Protein 8RKP (pdb70)

InterPro domains:
  IPR002321 Cytochrome c, class II [PF01322] (26-151)
  IPR002321 Cytochrome c, class II [PS51009] (26-152)
  IPR010980 Cytochrome c/b562 [SSF47175] (22-152)
  IPR012127 Cytochrome c prime [PIRSF000027] (9-153)
  IPR015984 Cytochrome c prime, subgroup [PR00608] (117-140)
  IPR015984 Cytochrome c prime, subgroup [PR00608] (140-151)

Radius of gyration: 15.53 Å; Cα contacts (8 Å, |Δi|>4): 149; chains: 1; bounding box: 31×42×36 Å

Solvent-accessible surface area: 7704 Å² total; per-residue (Å²): 158,82,116,47,66,36,36,0,67,101,8,31,36,24,98,94,56,14,62,163,2,25,39,45,0,100,15,2,4,66,77,61,106,63,118,79,28,64,110,92,0,19,53,0,0,76,48,1,11,63,27,12,88,73,51,24,58,80,20,42,23,87,83,0,57,42,38,83,5,137,103,134,5,47,18,60,82,37,26,46,125,55,66,107,40,21,144,124,8,47,90,55,30,45,79,21,0,53,70,0,16,128,42,0,54,174,11,82,96,96,94,0,102,66,17,21,34,64,0,23,130,4,51,134,39,48,57,109,92,6,100,82,137,161

Foldseek 3Di:
DDDLLQLQQVVVVLVVLLVVLLVVLCCDQPVVVDPHDLVSNLVSLVSQLCSLVVPSVVSDDPVNQQHHHVHGFQFDPCCVVCVVLVVVLSVQLNVLSVVLSVCSNPHDSVSNVVSSVSNVVSVCSCPPVTGHDD

Structure (mmCIF, N/CA/C/O backbone):
data_8RKP
#
_entry.id   8RKP
#
_cell.length_a   83.671
_cell.length_b   83.671
_cell.length_c   88.247
_cell.angle_alpha   90.00
_cell.angle_beta   90.00
_cell.angle_gamma   120.00
#
_symmetry.space_group_name_H-M   'P 62 2 2'
#
loop_
_entity.id
_entity.type
_entity.pdbx_description
1 polymer 'Cytochrome c prime'
2 non-polymer 'NITRIC OXIDE'
3 non-polymer 'ASCORBIC ACID'
4 non-polymer 'HEME C'
5 water water
#
loop_
_atom_site.group_PDB
_atom_site.id
_atom_site.type_symbol
_atom_site.label_atom_id
_atom_site.label_alt_id
_atom_site.label_comp_id
_atom_site.label_asym_id
_atom_site.label_entity_id
_atom_site.label_seq_id
_atom_site.pdbx_PDB_ins_code
_atom_site.Cartn_x
_atom_site.Cartn_y
_atom_site.Cartn_z
_atom_site.occupancy
_atom_site.B_iso_or_equiv
_atom_site.auth_seq_id
_atom_site.auth_comp_id
_atom_site.auth_asym_id
_atom_site.auth_atom_id
_atom_site.pdbx_PDB_model_num
ATOM 1 N N . ALA A 1 1 ? -9.020 19.466 -0.697 1.00 93.00 2 ALA A N 1
ATOM 2 C CA . ALA A 1 1 ? -10.346 19.904 -1.173 1.00 77.72 2 ALA A CA 1
ATOM 3 C C . ALA A 1 1 ? -10.865 21.011 -0.258 1.00 70.78 2 ALA A C 1
ATOM 4 O O . ALA A 1 1 ? -10.052 21.618 0.455 1.00 75.02 2 ALA A O 1
ATOM 6 N N . LEU A 1 2 ? -12.171 21.258 -0.284 1.00 58.03 3 LEU A N 1
ATOM 7 C CA . LEU A 1 2 ? -12.733 22.371 0.513 1.00 48.03 3 LEU A CA 1
ATOM 8 C C . LEU A 1 2 ? -13.319 21.865 1.829 1.00 40.82 3 LEU A C 1
ATOM 9 O O . LEU A 1 2 ? -14.090 20.910 1.788 1.00 42.71 3 LEU A O 1
ATOM 14 N N . LYS A 1 3 ? -12.942 22.484 2.942 1.00 42.26 4 LYS A N 1
ATOM 15 C CA . LYS A 1 3 ? -13.584 22.189 4.249 1.00 42.14 4 LYS A CA 1
ATOM 16 C C . LYS A 1 3 ? -15.092 22.462 4.178 1.00 42.40 4 LYS A C 1
ATOM 17 O O . LYS A 1 3 ? -15.554 23.349 3.440 1.00 36.25 4 LYS A O 1
ATOM 23 N N . PRO A 1 4 ? -15.912 21.807 5.030 1.00 37.90 5 PRO A N 1
ATOM 24 C CA . PRO A 1 4 ? -17.334 22.131 5.104 1.00 36.16 5 PRO A CA 1
ATOM 25 C C . PRO A 1 4 ? -17.610 23.633 5.295 1.00 33.13 5 PRO A C 1
ATOM 26 O O . PRO A 1 4 ? -18.494 24.151 4.657 1.00 29.03 5 PRO A O 1
ATOM 30 N N . GLU A 1 5 ? -16.867 24.301 6.175 1.00 31.75 6 GLU A N 1
ATOM 31 C CA . GLU A 1 5 ? -17.082 25.726 6.494 1.00 31.38 6 GLU A CA 1
ATOM 32 C C . GLU A 1 5 ? -16.961 26.556 5.201 1.00 28.99 6 GLU A C 1
ATOM 33 O O . GLU A 1 5 ? -17.744 27.503 5.049 1.00 28.96 6 GLU A O 1
ATOM 39 N N . ASP A 1 6 ? -16.007 26.227 4.337 1.00 32.70 7 ASP A N 1
ATOM 40 C CA . ASP A 1 6 ? -15.742 26.939 3.057 1.00 33.30 7 ASP A CA 1
ATOM 41 C C . ASP A 1 6 ? -16.875 26.666 2.063 1.00 33.82 7 ASP A C 1
ATOM 42 O O . ASP A 1 6 ? -17.336 27.630 1.417 1.00 27.61 7 ASP A O 1
ATOM 47 N N . LYS A 1 7 ? -17.340 25.423 1.959 1.00 28.18 8 LYS A N 1
ATOM 48 C CA . LYS A 1 7 ? -18.512 25.089 1.106 1.00 30.85 8 LYS A CA 1
ATOM 49 C C . LYS A 1 7 ? -19.697 25.957 1.512 1.00 26.91 8 LYS A C 1
ATOM 50 O O . LYS A 1 7 ? -20.374 26.516 0.632 1.00 23.97 8 LYS A O 1
ATOM 56 N N . VAL A 1 8 ? -19.953 26.125 2.814 1.00 25.22 9 VAL A N 1
ATOM 57 C CA . VAL A 1 8 ? -21.145 26.900 3.233 1.00 26.50 9 VAL A CA 1
ATOM 58 C C . VAL A 1 8 ? -20.897 28.384 2.905 1.00 26.66 9 VAL A C 1
ATOM 59 O O . VAL A 1 8 ? -21.813 29.062 2.420 1.00 22.69 9 VAL A O 1
ATOM 63 N N . LYS A 1 9 ? -19.708 28.908 3.209 1.00 27.21 10 LYS A N 1
ATOM 64 C CA . LYS A 1 9 ? -19.391 30.342 2.960 1.00 28.30 10 LYS A CA 1
ATOM 65 C C . LYS A 1 9 ? -19.570 30.652 1.469 1.00 23.24 10 LYS A C 1
ATOM 66 O O . LYS A 1 9 ? -20.221 31.665 1.154 1.00 24.38 10 LYS A O 1
ATOM 72 N N . PHE A 1 10 ? -18.966 29.839 0.616 1.00 25.04 11 PHE A N 1
ATOM 73 C CA . PHE A 1 10 ? -18.964 30.022 -0.859 1.00 26.80 11 PHE A CA 1
ATOM 74 C C . PHE A 1 10 ? -20.388 29.905 -1.384 1.00 27.53 11 PHE A C 1
ATOM 75 O O . PHE A 1 10 ? -20.736 30.693 -2.249 1.00 23.46 11 PHE A O 1
ATOM 83 N N . ARG A 1 11 ? -21.233 29.017 -0.857 1.00 25.43 12 ARG A N 1
ATOM 84 C CA . ARG A 1 11 ? -22.622 28.995 -1.407 1.00 25.08 12 ARG A CA 1
ATOM 85 C C . ARG A 1 11 ? -23.412 30.174 -0.869 1.00 22.61 12 ARG A C 1
ATOM 86 O O . ARG A 1 11 ? -24.138 30.777 -1.644 1.00 25.74 12 ARG A O 1
ATOM 94 N N . GLN A 1 12 ? -23.285 30.539 0.399 1.00 22.07 13 GLN A N 1
ATOM 95 C CA . GLN A 1 12 ? -23.969 31.742 0.949 1.00 21.88 13 GLN A CA 1
ATOM 96 C C . GLN A 1 12 ? -23.533 33.006 0.206 1.00 21.06 13 GLN A C 1
ATOM 97 O O . GLN A 1 12 ? -24.398 33.841 -0.123 1.00 21.40 13 GLN A O 1
ATOM 103 N N . ALA A 1 13 ? -22.236 33.115 -0.085 1.00 21.87 14 ALA A N 1
ATOM 104 C CA . ALA A 1 13 ? -21.685 34.282 -0.805 1.00 22.86 14 ALA A CA 1
ATOM 105 C C . ALA A 1 13 ? -22.269 34.318 -2.226 1.00 22.32 14 ALA A C 1
ATOM 106 O O . ALA A 1 13 ? -22.686 35.446 -2.680 1.00 22.19 14 ALA A O 1
ATOM 108 N N . SER A 1 14 ? -22.319 33.154 -2.902 1.00 22.38 15 SER A N 1
ATOM 109 C CA . SER A 1 14 ? -22.846 33.069 -4.289 1.00 23.84 15 SER A CA 1
ATOM 110 C C . SER A 1 14 ? -24.296 33.537 -4.298 1.00 22.53 15 SER A C 1
ATOM 111 O O . SER A 1 14 ? -24.667 34.302 -5.214 1.00 20.84 15 SER A O 1
ATOM 114 N N . TYR A 1 15 ? -25.138 33.027 -3.381 1.00 20.94 16 TYR A N 1
ATOM 115 C CA . TYR A 1 15 ? -26.570 33.391 -3.359 1.00 21.44 16 TYR A CA 1
ATOM 116 C C . TYR A 1 15 ? -26.721 34.875 -3.023 1.00 23.80 16 TYR A C 1
ATOM 117 O O . TYR A 1 15 ? -27.566 35.539 -3.631 1.00 21.83 16 TYR A O 1
ATOM 126 N N . THR A 1 16 ? -25.989 35.384 -2.028 1.00 20.33 17 THR A N 1
ATOM 127 C CA . THR A 1 16 ? -26.057 36.827 -1.670 1.00 20.23 17 THR A CA 1
ATOM 128 C C . THR A 1 16 ? -25.641 37.708 -2.843 1.00 18.51 17 THR A C 1
ATOM 129 O O . THR A 1 16 ? -26.263 38.753 -3.050 1.00 21.71 17 THR A O 1
ATOM 133 N N . THR A 1 17 ? -24.625 37.310 -3.587 1.00 19.81 18 THR A N 1
ATOM 134 C CA . THR A 1 17 ? -24.189 38.077 -4.793 1.00 20.93 18 THR A CA 1
ATOM 135 C C . THR A 1 17 ? -25.329 38.098 -5.825 1.00 21.37 18 THR A C 1
ATOM 136 O O . THR A 1 17 ? -25.605 39.163 -6.383 1.00 21.02 18 THR A O 1
ATOM 140 N N . MET A 1 18 ? -25.978 36.952 -6.087 1.00 21.88 19 MET A N 1
ATOM 141 C CA . MET A 1 18 ? -27.132 36.925 -7.020 1.00 21.90 19 MET A CA 1
ATOM 142 C C . MET A 1 18 ? -28.245 37.830 -6.508 1.00 24.12 19 MET A C 1
ATOM 143 O O . MET A 1 18 ? -28.832 38.496 -7.328 1.00 24.46 19 MET A O 1
ATOM 148 N N . ALA A 1 19 ? -28.503 37.859 -5.206 1.00 22.50 20 ALA A N 1
ATOM 149 C CA . ALA A 1 19 ? -29.582 38.676 -4.619 1.00 25.14 20 ALA A CA 1
ATOM 150 C C . ALA A 1 19 ? -29.304 40.164 -4.830 1.00 22.57 20 ALA A C 1
ATOM 151 O O . ALA A 1 19 ? -30.223 40.897 -5.228 1.00 23.53 20 ALA A O 1
ATOM 153 N N . TRP A 1 20 ? -28.070 40.610 -4.654 1.00 23.85 21 TRP A N 1
ATOM 154 C CA . TRP A 1 20 ? -27.736 42.031 -4.949 1.00 25.06 21 TRP A CA 1
ATOM 155 C C . TRP A 1 20 ? -28.110 42.361 -6.406 1.00 23.07 21 TRP A C 1
ATOM 156 O O . TRP A 1 20 ? -28.807 43.356 -6.655 1.00 23.85 21 TRP A O 1
ATOM 167 N N . ASN A 1 21 ? -27.724 41.510 -7.345 1.00 22.10 22 ASN A N 1
ATOM 168 C CA . ASN A 1 21 ? -27.883 41.725 -8.812 1.00 22.99 22 ASN A CA 1
ATOM 169 C C . ASN A 1 21 ? -29.356 41.582 -9.209 1.00 24.49 22 ASN A C 1
ATOM 170 O O . ASN A 1 21 ? -29.796 42.390 -9.985 1.00 23.63 22 ASN A O 1
ATOM 175 N N . MET A 1 22 ? -30.110 40.701 -8.549 1.00 22.92 23 MET A N 1
ATOM 176 C CA . MET A 1 22 ? -31.570 40.545 -8.736 1.00 24.40 23 MET A CA 1
ATOM 177 C C . MET A 1 22 ? -32.282 41.824 -8.281 1.00 25.25 23 MET A C 1
ATOM 178 O O . MET A 1 22 ? -33.163 42.289 -9.006 1.00 25.69 23 MET A O 1
ATOM 183 N N . GLY A 1 23 ? -31.865 42.409 -7.161 1.00 29.36 24 GLY A N 1
ATOM 184 C CA . GLY A 1 23 ? -32.461 43.643 -6.634 1.00 26.11 24 GLY A CA 1
ATOM 185 C C . GLY A 1 23 ? -32.252 44.778 -7.600 1.00 25.70 24 GLY A C 1
ATOM 186 O O . GLY A 1 23 ? -33.156 45.630 -7.736 1.00 27.77 24 GLY A O 1
ATOM 187 N N . LYS A 1 24 ? -31.091 44.841 -8.238 1.00 27.03 25 LYS A N 1
ATOM 188 C CA . LYS A 1 24 ? -30.820 45.925 -9.207 1.00 28.74 25 LYS A CA 1
ATOM 189 C C . LYS A 1 24 ? -31.759 45.771 -10.407 1.00 29.56 25 LYS A C 1
ATOM 190 O O . LYS A 1 24 ? -32.260 46.787 -10.909 1.00 29.45 25 LYS A O 1
ATOM 196 N N . ILE A 1 25 ? -31.954 44.551 -10.893 1.00 26.22 26 ILE A N 1
ATOM 197 C CA . ILE A 1 25 ? -32.883 44.355 -12.034 1.00 26.30 26 ILE A CA 1
ATOM 198 C C . ILE A 1 25 ? -34.294 44.730 -11.573 1.00 27.02 26 ILE A C 1
ATOM 199 O O . ILE A 1 25 ? -34.954 45.446 -12.293 1.00 29.26 26 ILE A O 1
ATOM 204 N N . LYS A 1 26 ? -34.729 44.281 -10.395 1.00 30.05 27 LYS A N 1
ATOM 205 C CA . LYS A 1 26 ? -36.086 44.574 -9.877 1.00 31.42 27 LYS A CA 1
ATOM 206 C C . LYS A 1 26 ? -36.280 46.087 -9.819 1.00 33.99 27 LYS A C 1
ATOM 207 O O . LYS A 1 26 ? -37.312 46.580 -10.336 1.00 35.66 27 LYS A O 1
ATOM 213 N N . ALA A 1 27 ? -35.294 46.820 -9.310 1.00 32.03 28 ALA A N 1
ATOM 214 C CA . ALA A 1 27 ? -35.390 48.297 -9.184 1.00 34.07 28 ALA A CA 1
ATOM 215 C C . ALA A 1 27 ? -35.611 48.931 -10.564 1.00 37.96 28 ALA A C 1
ATOM 216 O O . ALA A 1 27 ? -36.372 49.910 -10.652 1.00 40.59 28 ALA A O 1
ATOM 218 N N . MET A 1 28 ? -34.953 48.425 -11.615 1.00 38.74 29 MET A N 1
ATOM 219 C CA . MET A 1 28 ? -34.952 49.080 -12.949 1.00 37.63 29 MET A CA 1
ATOM 220 C C . MET A 1 28 ? -36.139 48.639 -13.825 1.00 38.94 29 MET A C 1
ATOM 221 O O . MET A 1 28 ? -36.456 49.382 -14.771 1.00 41.09 29 MET A O 1
ATOM 226 N N . VAL A 1 29 ? -36.720 47.447 -13.643 1.00 35.70 30 VAL A N 1
ATOM 227 C CA . VAL A 1 29 ? -37.722 46.932 -14.631 1.00 37.16 30 VAL A CA 1
ATOM 228 C C . VAL A 1 29 ? -39.051 46.617 -13.956 1.00 36.00 30 VAL A C 1
ATOM 229 O O . VAL A 1 29 ? -40.003 46.350 -14.699 1.00 36.76 30 VAL A O 1
ATOM 233 N N . VAL A 1 30 ? -39.104 46.532 -12.633 1.00 38.95 31 VAL A N 1
ATOM 234 C CA . VAL A 1 30 ? -40.374 46.218 -11.916 1.00 41.19 31 VAL A CA 1
ATOM 235 C C . VAL A 1 30 ? -40.838 47.455 -11.134 1.00 43.88 31 VAL A C 1
ATOM 236 O O . VAL A 1 30 ? -41.963 47.844 -11.324 1.00 50.80 31 VAL A O 1
ATOM 240 N N . ASP A 1 31 ? -39.989 48.075 -10.325 1.00 42.10 32 ASP A N 1
ATOM 241 C CA . ASP A 1 31 ? -40.416 49.084 -9.315 1.00 46.02 32 ASP A CA 1
ATOM 242 C C . ASP A 1 31 ? -40.135 50.506 -9.804 1.00 47.78 32 ASP A C 1
ATOM 243 O O . ASP A 1 31 ? -40.594 51.464 -9.135 1.00 54.63 32 ASP A O 1
ATOM 248 N N . GLY A 1 32 ? -39.288 50.643 -10.822 1.00 44.31 33 GLY A N 1
ATOM 249 C CA . GLY A 1 32 ? -38.867 51.936 -11.387 1.00 47.77 33 GLY A CA 1
ATOM 250 C C . GLY A 1 32 ? -38.197 52.831 -10.361 1.00 52.47 33 GLY A C 1
ATOM 251 O O . GLY A 1 32 ? -38.181 54.032 -10.607 1.00 57.25 33 GLY A O 1
ATOM 252 N N . THR A 1 33 ? -37.606 52.273 -9.292 1.00 52.82 34 THR A N 1
ATOM 253 C CA . THR A 1 33 ? -36.874 53.008 -8.215 1.00 56.03 34 THR A CA 1
ATOM 254 C C . THR A 1 33 ? -35.405 53.253 -8.588 1.00 57.87 34 THR A C 1
ATOM 255 O O . THR A 1 33 ? -34.671 53.795 -7.729 1.00 57.23 34 THR A O 1
ATOM 259 N N . MET A 1 34 ? -34.978 52.828 -9.785 1.00 56.12 35 MET A N 1
ATOM 260 C CA . MET A 1 34 ? -33.649 53.152 -10.380 1.00 58.02 35 MET A CA 1
ATOM 261 C C . MET A 1 34 ? -33.864 53.438 -11.860 1.00 53.30 35 MET A C 1
ATOM 262 O O . MET A 1 34 ? -34.688 52.794 -12.509 1.00 51.37 35 MET A O 1
ATOM 267 N N . PRO A 1 35 ? -33.151 54.422 -12.443 1.00 54.65 36 PRO A N 1
ATOM 268 C CA . PRO A 1 35 ? -33.257 54.668 -13.880 1.00 52.18 36 PRO A CA 1
ATOM 269 C C . PRO A 1 35 ? -32.887 53.412 -14.684 1.00 48.50 36 PRO A C 1
ATOM 270 O O . PRO A 1 35 ? -31.873 52.804 -14.403 1.00 47.06 36 PRO A O 1
ATOM 274 N N . PHE A 1 36 ? -33.687 53.061 -15.687 1.00 44.43 37 PHE A N 1
ATOM 275 C CA . PHE A 1 36 ? -33.360 51.939 -16.589 1.00 43.95 37 PHE A CA 1
ATOM 276 C C . PHE A 1 36 ? -32.036 52.217 -17.294 1.00 46.19 37 PHE A C 1
ATOM 277 O O . PHE A 1 36 ? -31.907 53.248 -17.950 1.00 46.90 37 PHE A O 1
ATOM 285 N N . SER A 1 37 ? -31.080 51.300 -17.170 1.00 42.84 38 SER A N 1
ATOM 286 C CA . SER A 1 37 ? -29.802 51.311 -17.916 1.00 40.78 38 SER A CA 1
ATOM 287 C C . SER A 1 37 ? -29.573 49.948 -18.566 1.00 38.77 38 SER A C 1
ATOM 288 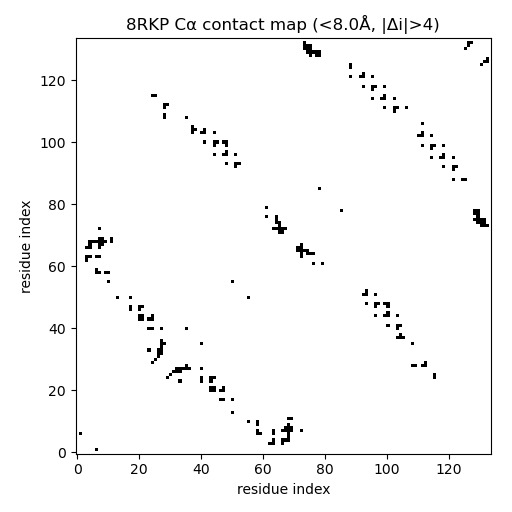O O . SER A 1 37 ? -29.450 48.969 -17.796 1.00 37.06 38 SER A O 1
ATOM 291 N N . GLN A 1 38 ? -29.446 49.898 -19.898 1.00 34.79 39 GLN A N 1
ATOM 292 C CA . GLN A 1 38 ? -29.254 48.636 -20.655 1.00 34.99 39 GLN A CA 1
ATOM 293 C C . GLN A 1 38 ? -27.961 47.944 -20.206 1.00 38.61 39 GLN A C 1
ATOM 294 O O . GLN A 1 38 ? -27.933 46.711 -20.060 1.00 34.87 39 GLN A O 1
ATOM 300 N N . THR A 1 39 ? -26.890 48.718 -20.088 1.00 34.42 40 THR A N 1
ATOM 301 C CA . THR A 1 39 ? -25.559 48.294 -19.601 1.00 33.97 40 THR A CA 1
ATOM 302 C C . THR A 1 39 ? -25.684 47.665 -18.202 1.00 28.66 40 THR A C 1
ATOM 303 O O . THR A 1 39 ? -25.118 46.602 -17.990 1.00 31.62 40 THR A O 1
ATOM 307 N N . GLN A 1 40 ? -26.273 48.369 -17.249 1.00 31.77 41 GLN A N 1
ATOM 308 C CA . GLN A 1 40 ? -26.339 47.933 -15.834 1.00 33.26 41 GLN A CA 1
ATOM 309 C C . GLN A 1 40 ? -27.265 46.726 -15.720 1.00 32.64 41 GLN A C 1
ATOM 310 O O . GLN A 1 40 ? -26.969 45.853 -14.891 1.00 27.60 41 GLN A O 1
ATOM 316 N N . VAL A 1 41 ? -28.371 46.678 -16.471 1.00 29.13 42 VAL A N 1
ATOM 317 C CA . VAL A 1 41 ? -29.329 45.540 -16.298 1.00 28.64 42 VAL A CA 1
ATOM 318 C C . VAL A 1 41 ? -28.670 44.298 -16.892 1.00 26.82 42 VAL A C 1
ATOM 319 O O . VAL A 1 41 ? -28.777 43.232 -16.320 1.00 24.66 42 VAL A O 1
ATOM 323 N N . SER A 1 42 ? -27.990 44.438 -18.031 1.00 25.62 43 SER A N 1
ATOM 324 C CA . SER A 1 42 ? -27.252 43.336 -18.679 1.00 25.51 43 SER A CA 1
ATOM 325 C C . SER A 1 42 ? -26.135 42.838 -17.746 1.00 25.74 43 SER A C 1
ATOM 326 O O . SER A 1 42 ? -25.956 41.614 -17.605 1.00 23.07 43 SER A O 1
ATOM 329 N N . ALA A 1 43 ? -25.328 43.754 -17.213 1.00 24.53 44 ALA A N 1
ATOM 330 C CA . ALA A 1 43 ? -24.252 43.382 -16.260 1.00 25.71 44 ALA A CA 1
ATOM 331 C C . ALA A 1 43 ? -24.838 42.576 -15.087 1.00 21.99 44 ALA A C 1
ATOM 332 O O . ALA A 1 43 ? -24.227 41.559 -14.712 1.00 23.80 44 ALA A O 1
ATOM 334 N N . ALA A 1 44 ? -25.942 43.018 -14.483 1.00 23.08 45 ALA A N 1
ATOM 335 C CA . ALA A 1 44 ? -26.583 42.310 -13.348 1.00 23.46 45 ALA A CA 1
ATOM 336 C C . ALA A 1 44 ? -27.073 40.917 -13.779 1.00 23.02 45 ALA A C 1
ATOM 337 O O . ALA A 1 44 ? -26.821 39.956 -13.068 1.00 20.82 45 ALA A O 1
ATOM 339 N N . ALA A 1 45 ? -27.741 40.800 -14.941 1.00 22.95 46 ALA A N 1
ATOM 340 C CA . ALA A 1 45 ? -28.207 39.515 -15.504 1.00 22.88 46 ALA A CA 1
ATOM 341 C C . ALA A 1 45 ? -27.035 38.572 -15.725 1.00 20.52 46 ALA A C 1
ATOM 342 O O . ALA A 1 45 ? -27.124 37.359 -15.475 1.00 21.53 46 ALA A O 1
ATOM 344 N N . ASN A 1 46 ? -25.929 39.101 -16.225 1.00 22.52 47 ASN A N 1
ATOM 345 C CA . ASN A 1 46 ? -24.731 38.287 -16.526 1.00 22.81 47 ASN A CA 1
ATOM 346 C C . ASN A 1 46 ? -24.144 37.712 -15.236 1.00 21.58 47 ASN A C 1
ATOM 347 O O . ASN A 1 46 ? -23.632 36.597 -15.310 1.00 21.44 47 ASN A O 1
ATOM 352 N N . VAL A 1 47 ? -24.224 38.428 -14.108 1.00 22.44 48 VAL A N 1
ATOM 353 C CA . VAL A 1 47 ? -23.728 37.846 -12.816 1.00 20.96 48 VAL A CA 1
ATOM 354 C C . VAL A 1 47 ? -24.596 36.618 -12.462 1.00 20.22 48 VAL A C 1
ATOM 355 O O . VAL A 1 47 ? -24.059 35.545 -12.082 1.00 22.17 48 VAL A O 1
ATOM 359 N N . ILE A 1 48 ? -25.903 36.766 -12.587 1.00 20.93 49 ILE A N 1
ATOM 360 C CA . ILE A 1 48 ? -26.870 35.700 -12.193 1.00 20.88 49 ILE A CA 1
ATOM 361 C C . ILE A 1 48 ? -26.623 34.473 -13.074 1.00 21.53 49 ILE A C 1
ATOM 362 O O . ILE A 1 48 ? -26.476 33.390 -12.540 1.00 22.36 49 ILE A O 1
ATOM 367 N N . ALA A 1 49 ? -26.503 34.644 -14.391 1.00 21.86 50 ALA A N 1
ATOM 368 C CA . ALA A 1 49 ? -26.245 33.526 -15.318 1.00 22.22 50 ALA A CA 1
ATOM 369 C C . ALA A 1 49 ? -24.900 32.902 -14.991 1.00 21.54 50 ALA A C 1
ATOM 370 O O . ALA A 1 49 ? -24.778 31.647 -15.011 1.00 21.49 50 ALA A O 1
ATOM 372 N N . ALA A 1 50 ? -23.879 33.717 -14.752 1.00 20.90 51 ALA A N 1
ATOM 373 C CA . ALA A 1 50 ? -22.535 33.156 -14.542 1.00 21.24 51 ALA A CA 1
ATOM 374 C C . ALA A 1 50 ? -22.570 32.316 -13.275 1.00 19.53 51 ALA A C 1
ATOM 375 O O . ALA A 1 50 ? -22.026 31.207 -13.275 1.00 20.62 51 ALA A O 1
ATOM 377 N N . ILE A 1 51 ? -23.120 32.848 -12.193 1.00 19.76 52 ILE A N 1
ATOM 378 C CA . ILE A 1 51 ? -23.194 32.058 -10.932 1.00 19.98 52 ILE A CA 1
ATOM 379 C C . ILE A 1 51 ? -24.059 30.791 -11.123 1.00 20.99 52 ILE A C 1
ATOM 380 O O . ILE A 1 51 ? -23.662 29.737 -10.622 1.00 21.16 52 ILE A O 1
ATOM 385 N N . ALA A 1 52 ? -25.179 30.897 -11.833 1.00 23.46 53 ALA A N 1
ATOM 386 C CA . ALA A 1 52 ? -26.068 29.761 -12.128 1.00 23.87 53 ALA A CA 1
ATOM 387 C C . ALA A 1 52 ? -25.284 28.656 -12.853 1.00 25.42 53 ALA A C 1
ATOM 388 O O . ALA A 1 52 ? -25.492 27.499 -12.548 1.00 24.08 53 ALA A O 1
ATOM 390 N N . ASN A 1 53 ? -24.315 29.009 -13.696 1.00 25.20 54 ASN A N 1
ATOM 391 C CA . ASN A 1 53 ? -23.467 28.070 -14.469 1.00 24.74 54 ASN A CA 1
ATOM 392 C C . ASN A 1 53 ? -22.181 27.684 -13.736 1.00 26.86 54 ASN A C 1
ATOM 393 O O . ASN A 1 53 ? -21.371 27.003 -14.349 1.00 25.11 54 ASN A O 1
ATOM 398 N N . SER A 1 54 ? -21.957 28.128 -12.486 1.00 24.86 55 SER A N 1
ATOM 399 C CA . SER A 1 54 ? -20.645 28.007 -11.775 1.00 26.14 55 SER A CA 1
ATOM 400 C C . SER A 1 54 ? -20.465 26.633 -11.106 1.00 28.22 55 SER A C 1
ATOM 401 O O . SER A 1 54 ? -19.429 26.404 -10.461 1.00 28.54 55 SER A O 1
ATOM 404 N N . GLY A 1 55 ? -21.422 25.717 -11.231 1.00 28.61 56 GLY A N 1
ATOM 405 C CA . GLY A 1 55 ? -21.278 24.350 -10.666 1.00 29.41 56 GLY A CA 1
ATOM 406 C C . GLY A 1 55 ? -21.355 24.338 -9.140 1.00 26.19 56 GLY A C 1
ATOM 407 O O . GLY A 1 55 ? -20.486 23.757 -8.483 1.00 27.90 56 GLY A O 1
ATOM 408 N N A MET A 1 56 ? -22.394 24.984 -8.601 0.50 28.11 57 MET A N 1
ATOM 409 N N B MET A 1 56 ? -22.337 24.995 -8.546 0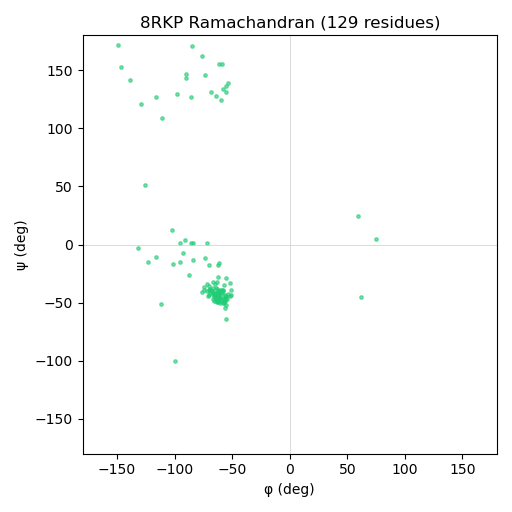.50 27.79 57 MET A N 1
ATOM 410 C CA A MET A 1 56 ? -22.629 25.175 -7.143 0.50 29.23 57 MET A CA 1
ATOM 411 C CA B MET A 1 56 ? -22.359 25.087 -7.067 0.50 28.76 57 MET A CA 1
ATOM 412 C C A MET A 1 56 ? -23.014 23.831 -6.487 0.50 31.02 57 MET A C 1
ATOM 413 C C B MET A 1 56 ? -22.787 23.734 -6.473 0.50 30.37 57 MET A C 1
ATOM 414 O O A MET A 1 56 ? -23.081 23.795 -5.241 0.50 29.02 57 MET A O 1
ATOM 415 O O B MET A 1 56 ? -22.559 23.549 -5.275 0.50 28.35 57 MET A O 1
ATOM 424 N N . GLY A 1 57 ? -23.272 22.786 -7.292 1.00 33.09 58 GLY A N 1
ATOM 425 C CA . GLY A 1 57 ? -23.466 21.387 -6.849 1.00 32.44 58 GLY A CA 1
ATOM 426 C C . GLY A 1 57 ? -22.259 20.842 -6.108 1.00 33.87 58 GLY A C 1
ATOM 427 O O . GLY A 1 57 ? -22.429 20.071 -5.168 1.00 33.48 58 GLY A O 1
ATOM 428 N N . ALA A 1 58 ? -21.051 21.272 -6.453 1.00 32.57 59 ALA A N 1
ATOM 429 C CA . ALA A 1 58 ? -19.818 20.916 -5.726 1.00 34.32 59 ALA A CA 1
ATOM 430 C C . ALA A 1 58 ? -19.839 21.426 -4.270 1.00 34.22 59 ALA A C 1
ATOM 431 O O . ALA A 1 58 ? -19.022 20.963 -3.479 1.00 35.72 59 ALA A O 1
ATOM 433 N N . LEU A 1 59 ? -20.709 22.379 -3.916 1.00 30.77 60 LEU A N 1
ATOM 434 C CA . LEU A 1 59 ? -20.736 23.000 -2.557 1.00 30.21 60 LEU A CA 1
ATOM 435 C C . LEU A 1 59 ? -21.773 22.289 -1.680 1.00 30.59 60 LEU A C 1
ATOM 436 O O . LEU A 1 59 ? -21.960 22.726 -0.522 1.00 30.23 60 LEU A O 1
ATOM 441 N N . TYR A 1 60 ? -22.445 21.271 -2.208 1.00 29.05 61 TYR A N 1
ATOM 442 C CA . TYR A 1 60 ? -23.529 20.575 -1.477 1.00 31.73 61 TYR A CA 1
ATOM 443 C C . TYR A 1 60 ? -23.088 19.165 -1.113 1.00 37.41 61 TYR A C 1
ATOM 444 O O . TYR A 1 60 ? -22.874 18.320 -1.968 1.00 44.28 61 TYR A O 1
ATOM 453 N N . SER A 1 61 ? -22.846 18.943 0.153 1.00 35.22 62 SER A N 1
ATOM 454 C CA . SER A 1 61 ? -22.566 17.579 0.640 1.00 35.50 62 SER A CA 1
ATOM 455 C C . SER A 1 61 ? -23.124 17.469 2.041 1.00 34.10 62 SER A C 1
ATOM 456 O O . SER A 1 61 ? -23.318 18.476 2.739 1.00 28.96 62 SER A O 1
ATOM 459 N N . PRO A 1 62 ? -23.494 16.241 2.441 1.00 32.53 63 PRO A N 1
ATOM 460 C CA . PRO A 1 62 ? -24.085 16.026 3.765 1.00 31.52 63 PRO A CA 1
ATOM 461 C C . PRO A 1 62 ? -23.269 16.609 4.923 1.00 29.40 63 PRO A C 1
ATOM 462 O O . PRO A 1 62 ? -23.846 17.014 5.916 1.00 30.24 63 PRO A O 1
ATOM 466 N N . ASP A 1 63 ? -21.938 16.631 4.829 1.00 30.86 64 ASP A N 1
ATOM 467 C CA . ASP A 1 63 ? -21.113 17.160 5.948 1.00 33.20 64 ASP A CA 1
ATOM 468 C C . ASP A 1 63 ? -21.215 18.685 6.066 1.00 32.88 64 ASP A C 1
ATOM 469 O O . ASP A 1 63 ? -20.603 19.224 7.004 1.00 32.35 64 ASP A O 1
ATOM 474 N N . THR A 1 64 ? -22.007 19.365 5.226 1.00 29.23 65 THR A N 1
ATOM 475 C CA . THR A 1 64 ? -22.271 20.808 5.386 1.00 30.02 65 THR A CA 1
ATOM 476 C C . THR A 1 64 ? -23.529 21.068 6.200 1.00 30.55 65 THR A C 1
ATOM 477 O O . THR A 1 64 ? -23.807 22.238 6.436 1.00 27.30 65 THR A O 1
ATOM 481 N N . LEU A 1 65 ? -24.311 20.027 6.535 1.00 30.61 66 LEU A N 1
ATOM 482 C CA . LEU A 1 65 ? -25.563 20.206 7.311 1.00 28.75 66 LEU A CA 1
ATOM 483 C C . LEU A 1 65 ? -25.201 20.755 8.694 1.00 28.59 66 LEU A C 1
ATOM 484 O O . LEU A 1 65 ? -24.250 20.214 9.294 1.00 31.43 66 LEU A O 1
ATOM 489 N N . GLY A 1 66 ? -25.837 21.853 9.087 1.00 29.09 67 GLY A N 1
ATOM 490 C CA . GLY A 1 66 ? -25.657 22.490 10.409 1.00 31.07 67 GLY A CA 1
ATOM 491 C C . GLY A 1 66 ? -24.342 23.263 10.548 1.00 33.66 67 GLY A C 1
ATOM 492 O O . GLY A 1 66 ? -24.100 23.760 11.612 1.00 32.94 67 GLY A O 1
ATOM 493 N N . VAL A 1 67 ? -23.529 23.399 9.501 1.00 30.42 68 VAL A N 1
ATOM 494 C CA . VAL A 1 67 ? -22.158 23.978 9.588 1.00 29.82 68 VAL A CA 1
ATOM 495 C C . VAL A 1 67 ? -22.231 25.492 9.360 1.00 32.16 68 VAL A C 1
ATOM 496 O O . VAL A 1 67 ? -23.023 25.962 8.501 1.00 26.93 68 VAL A O 1
ATOM 500 N N . VAL A 1 68 ? -21.398 26.250 10.070 1.00 33.14 69 VAL A N 1
ATOM 501 C CA . VAL A 1 68 ? -21.372 27.737 9.955 1.00 33.25 69 VAL A CA 1
ATOM 502 C C . VAL A 1 68 ? -20.463 28.114 8.790 1.00 33.47 69 VAL A C 1
ATOM 503 O O . VAL A 1 68 ? -19.333 27.622 8.743 1.00 32.29 69 VAL A O 1
ATOM 507 N N . GLY A 1 69 ? -20.974 28.926 7.862 1.00 31.77 70 GLY A N 1
ATOM 508 C CA . GLY A 1 69 ? -20.162 29.613 6.835 1.00 31.57 70 GLY A CA 1
ATOM 509 C C . GLY A 1 69 ? -19.928 31.034 7.292 1.00 33.75 70 GLY A C 1
ATOM 510 O O . GLY A 1 69 ? -19.164 31.232 8.249 1.00 32.14 70 GLY A O 1
ATOM 511 N N . PHE A 1 70 ? -20.693 31.975 6.753 1.00 35.45 71 PHE A N 1
ATOM 512 C CA . PHE A 1 70 ? -20.897 33.311 7.364 1.00 35.41 71 PHE A CA 1
ATOM 513 C C . PHE A 1 70 ? -21.824 33.162 8.561 1.00 37.24 71 PHE A C 1
ATOM 514 O O . PHE A 1 70 ? -21.684 33.857 9.536 1.00 33.75 71 PHE A O 1
ATOM 522 N N . LYS A 1 71 ? -22.801 32.273 8.453 1.00 35.58 72 LYS A N 1
ATOM 523 C CA . LYS A 1 71 ? -23.725 31.960 9.566 1.00 35.80 72 LYS A CA 1
ATOM 524 C C . LYS A 1 71 ? -24.125 30.498 9.396 1.00 32.98 72 LYS A C 1
ATOM 525 O O . LYS A 1 71 ? -23.788 29.876 8.354 1.00 28.05 72 LYS A O 1
ATOM 531 N N . LYS A 1 72 ? -24.822 29.958 10.373 1.00 29.84 73 LYS A N 1
ATOM 532 C CA . LYS A 1 72 ? -25.237 28.540 10.325 1.00 32.16 73 LYS A CA 1
ATOM 533 C C . LYS A 1 72 ? -26.034 28.273 9.035 1.00 26.49 73 LYS A C 1
ATOM 534 O O . LYS A 1 72 ? -26.893 29.082 8.665 1.00 27.80 73 LYS A O 1
ATOM 540 N N . SER A 1 73 ? -25.663 27.210 8.340 1.00 26.50 74 SER A N 1
ATOM 541 C CA . SER A 1 73 ? -26.288 26.802 7.067 1.00 25.12 74 SER A CA 1
ATOM 542 C C . SER A 1 73 ? -27.789 26.686 7.266 1.00 27.41 74 SER A C 1
ATOM 543 O O . SER A 1 73 ? -28.198 26.098 8.286 1.00 26.50 74 SER A O 1
ATOM 546 N N . ARG A 1 74 ? -28.570 27.144 6.294 1.00 22.58 75 ARG A N 1
ATOM 547 C CA . ARG A 1 74 ? -30.040 27.004 6.260 1.00 25.50 75 ARG A CA 1
ATOM 548 C C . ARG A 1 74 ? -30.475 25.881 5.313 1.00 25.87 75 ARG A C 1
ATOM 549 O O . ARG A 1 74 ? -31.666 25.785 5.052 1.00 25.28 75 ARG A O 1
ATOM 557 N N . LEU A 1 75 ? -29.555 25.039 4.871 1.00 26.67 76 LEU A N 1
ATOM 558 C CA . LEU A 1 75 ? -29.879 23.862 4.025 1.00 24.67 76 LEU A CA 1
ATOM 559 C C . LEU A 1 75 ? -30.651 22.834 4.846 1.00 26.99 76 LEU A C 1
ATOM 560 O O . LEU A 1 75 ? -30.197 22.474 5.985 1.00 25.43 76 LEU A O 1
ATOM 565 N N . LYS A 1 76 ? -31.752 22.365 4.279 1.00 26.44 77 LYS A N 1
ATOM 566 C CA . LYS A 1 76 ? -32.541 21.308 4.947 1.00 28.92 77 LYS A CA 1
ATOM 567 C C . LYS A 1 76 ? -32.028 19.947 4.477 1.00 29.08 77 LYS A C 1
ATOM 568 O O . LYS A 1 76 ? -31.604 19.835 3.329 1.00 26.81 77 LYS A O 1
ATOM 574 N N . GLU A 1 77 ? -32.076 18.963 5.368 1.00 25.51 78 GLU A N 1
ATOM 575 C CA . GLU A 1 77 ? -31.604 17.616 5.019 1.00 27.39 78 GLU A CA 1
ATOM 576 C C . GLU A 1 77 ? -32.436 17.020 3.867 1.00 25.57 78 GLU A C 1
ATOM 577 O O . GLU A 1 77 ? -31.926 16.165 3.171 1.00 25.60 78 GLU A O 1
ATOM 583 N N . ASN A 1 78 ? -33.693 17.402 3.712 1.00 26.34 79 ASN A N 1
ATOM 584 C CA . ASN A 1 78 ? -34.543 16.794 2.653 1.00 31.09 79 ASN A CA 1
ATOM 585 C C . ASN A 1 78 ? -33.944 17.085 1.259 1.00 30.63 79 ASN A C 1
ATOM 586 O O . ASN A 1 78 ? -34.198 16.293 0.380 1.00 29.07 79 ASN A O 1
ATOM 591 N N . PHE A 1 79 ? -33.019 18.037 1.107 1.00 31.65 80 PHE A N 1
ATOM 592 C CA . PHE A 1 79 ? -32.237 18.227 -0.146 1.00 28.94 80 PHE A CA 1
ATOM 593 C C . PHE A 1 79 ? -31.607 16.898 -0.583 1.00 31.74 80 PHE A C 1
ATOM 594 O O . PHE A 1 79 ? -31.586 16.570 -1.787 1.00 29.95 80 PHE A O 1
ATOM 602 N N . PHE A 1 80 ? -31.126 16.096 0.356 1.00 31.60 81 PHE A N 1
ATOM 603 C CA . PHE A 1 80 ? -30.435 14.822 0.043 1.00 30.74 81 PHE A CA 1
ATOM 604 C C . PHE A 1 80 ? -31.465 13.707 -0.165 1.00 31.46 81 PHE A C 1
ATOM 605 O O . PHE A 1 80 ? -31.065 12.678 -0.697 1.00 33.98 81 PHE A O 1
ATOM 613 N N . GLN A 1 81 ? -32.728 13.907 0.213 1.00 28.91 82 GLN A N 1
ATOM 614 C CA . GLN A 1 81 ? -33.761 12.848 0.070 1.00 34.57 82 GLN A CA 1
ATOM 615 C C . GLN A 1 81 ? -34.530 13.038 -1.233 1.00 36.80 82 GLN A C 1
ATOM 616 O O . GLN A 1 81 ? -35.284 12.136 -1.554 1.00 32.79 82 GLN A O 1
ATOM 622 N N . GL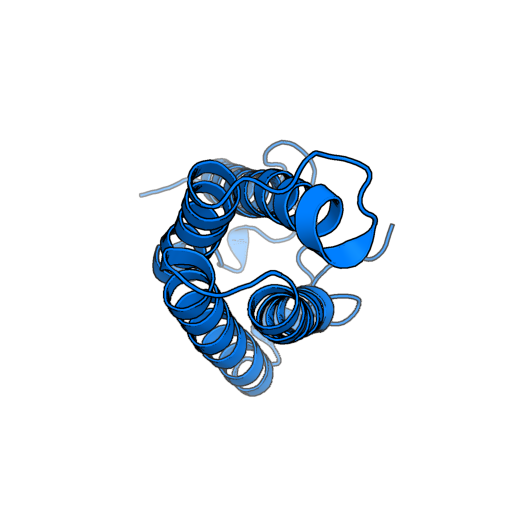U A 1 82 ? -34.430 14.201 -1.886 1.00 33.26 83 GLU A N 1
ATOM 623 C CA . GLU A 1 82 ? -35.356 14.573 -3.000 1.00 30.38 83 GLU A CA 1
ATOM 624 C C . GLU A 1 82 ? -34.532 14.939 -4.230 1.00 27.69 83 GLU A C 1
ATOM 625 O O . GLU A 1 82 ? -34.758 16.000 -4.776 1.00 28.36 83 GLU A O 1
ATOM 631 N N . GLN A 1 83 ? -33.597 14.101 -4.638 1.00 31.07 84 GLN A N 1
ATOM 632 C CA . GLN A 1 83 ? -32.613 14.503 -5.676 1.00 34.08 84 GLN A CA 1
ATOM 633 C C . GLN A 1 83 ? -33.357 14.713 -7.009 1.00 33.29 84 GLN A C 1
ATOM 634 O O . GLN A 1 83 ? -32.952 15.594 -7.745 1.00 28.22 84 GLN A O 1
ATOM 640 N N . ASP A 1 84 ? -34.427 13.983 -7.298 1.00 29.55 85 ASP A N 1
ATOM 641 C CA . ASP A 1 84 ? -35.192 14.236 -8.552 1.00 31.44 85 ASP A CA 1
ATOM 642 C C . ASP A 1 84 ? -35.768 15.656 -8.551 1.00 30.37 85 ASP A C 1
ATOM 643 O O . ASP A 1 84 ? -35.721 16.310 -9.590 1.00 25.70 85 ASP A O 1
ATOM 648 N N . GLU A 1 85 ? -36.294 16.083 -7.408 1.00 26.86 86 GLU A N 1
ATOM 649 C CA . GLU A 1 85 ? -36.912 17.423 -7.260 1.00 29.14 86 GLU A CA 1
ATOM 650 C C . GLU A 1 85 ? -35.801 18.481 -7.333 1.00 26.97 86 GLU A C 1
ATOM 651 O O . GLU A 1 85 ? -35.998 19.510 -8.002 1.00 24.20 86 GLU A O 1
ATOM 657 N N . VAL A 1 86 ? -34.639 18.220 -6.739 1.00 27.43 87 VAL A N 1
ATOM 658 C CA . VAL A 1 86 ? -33.484 19.154 -6.799 1.00 27.03 87 VAL A CA 1
ATOM 659 C C . VAL A 1 86 ? -33.027 19.308 -8.250 1.00 28.52 87 VAL A C 1
ATOM 660 O O . VAL A 1 86 ? -32.871 20.433 -8.694 1.00 26.23 87 VAL A O 1
ATOM 664 N N . ARG A 1 87 ? -32.833 18.206 -8.962 1.00 26.69 88 ARG A N 1
ATOM 665 C CA . ARG A 1 87 ? -32.454 18.257 -10.402 1.00 27.13 88 ARG A CA 1
ATOM 666 C C . ARG A 1 87 ? -33.478 19.069 -11.207 1.00 24.42 88 ARG A C 1
ATOM 667 O O . ARG A 1 87 ? -33.053 19.926 -11.997 1.00 25.11 88 ARG A O 1
ATOM 675 N N . LYS A 1 88 ? -34.766 18.841 -11.006 1.00 22.48 89 LYS A N 1
ATOM 676 C CA . LYS A 1 88 ? -35.809 19.619 -11.719 1.00 23.87 89 LYS A CA 1
ATOM 677 C C . LYS A 1 88 ? -35.644 21.114 -11.448 1.00 23.84 89 LYS A C 1
ATOM 678 O O . LYS A 1 88 ? -35.628 21.886 -12.403 1.00 22.17 89 LYS A O 1
ATOM 684 N N . ILE A 1 89 ? -35.528 21.481 -10.177 1.00 24.35 90 ILE A N 1
ATOM 685 C CA . ILE A 1 89 ? -35.477 22.917 -9.803 1.00 24.96 90 ILE A CA 1
ATOM 686 C C . ILE A 1 89 ? -34.153 23.540 -10.272 1.00 23.15 90 ILE A C 1
ATOM 687 O O . ILE A 1 89 ? -34.191 24.648 -10.807 1.00 25.92 90 ILE A O 1
ATOM 692 N N . ALA A 1 90 ? -33.030 22.861 -10.132 1.00 23.20 91 ALA A N 1
ATOM 693 C CA . ALA A 1 90 ? -31.698 23.391 -10.494 1.00 24.85 91 ALA A CA 1
ATOM 694 C C . ALA A 1 90 ? -31.601 23.596 -12.014 1.00 25.76 91 ALA A C 1
ATOM 695 O O . ALA A 1 90 ? -31.142 24.665 -12.445 1.00 25.77 91 ALA A O 1
ATOM 697 N N . THR A 1 91 ? -32.011 22.615 -12.807 1.00 25.89 92 THR A N 1
ATOM 698 C CA . THR A 1 91 ? -31.893 22.712 -14.286 1.00 22.92 92 THR A CA 1
ATOM 699 C C . THR A 1 91 ? -32.820 23.813 -14.752 1.00 22.03 92 THR A C 1
ATOM 700 O O . THR A 1 91 ? -32.450 24.546 -15.694 1.00 23.46 92 THR A O 1
ATOM 704 N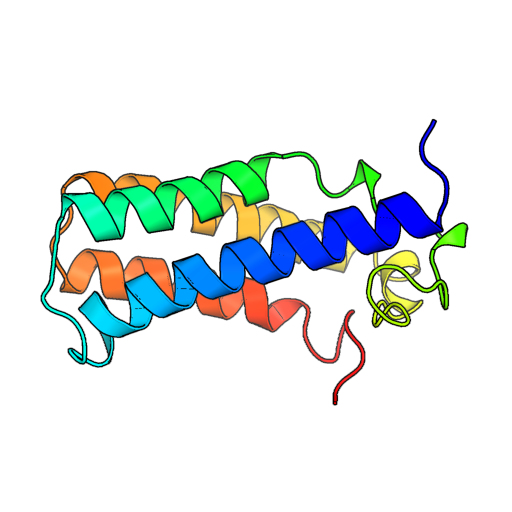 N . ASN A 1 92 ? -33.995 23.943 -14.122 1.00 21.43 93 ASN A N 1
ATOM 705 C CA . ASN A 1 92 ? -34.943 25.029 -14.447 1.00 20.34 93 ASN A CA 1
ATOM 706 C C . ASN A 1 92 ? -34.254 26.372 -14.188 1.00 22.17 93 ASN A C 1
ATOM 707 O O . ASN A 1 92 ? -34.349 27.273 -14.995 1.00 20.41 93 ASN A O 1
ATOM 712 N N . PHE A 1 93 ? -33.589 26.515 -13.056 1.00 22.07 94 PHE A N 1
ATOM 713 C CA . PHE A 1 93 ? -32.983 27.806 -12.656 1.00 23.44 94 PHE A CA 1
ATOM 714 C C . PHE A 1 93 ? -31.891 28.179 -13.673 1.00 20.18 94 PHE A C 1
ATOM 715 O O . PHE A 1 93 ? -31.905 29.282 -14.163 1.00 24.07 94 PHE A O 1
ATOM 723 N N . VAL A 1 94 ? -31.033 27.248 -14.044 1.00 22.57 95 VAL A N 1
ATOM 724 C CA . VAL A 1 94 ? -29.935 27.511 -15.01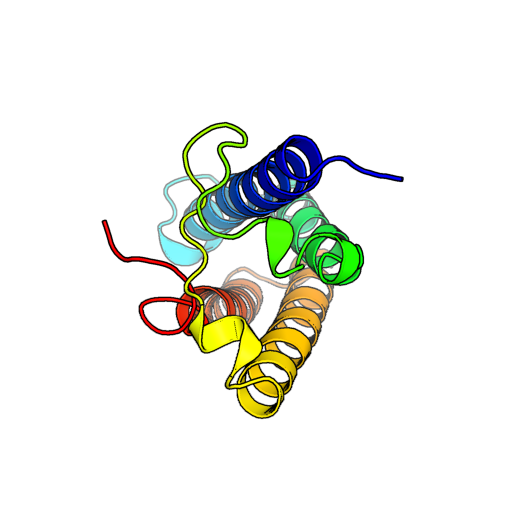4 1.00 24.22 95 VAL A CA 1
ATOM 725 C C . VAL A 1 94 ? -30.533 27.982 -16.359 1.00 23.97 95 VAL A C 1
ATOM 726 O O . VAL A 1 94 ? -30.101 29.021 -16.914 1.00 22.10 95 VAL A O 1
ATOM 730 N N . GLU A 1 95 ? -31.550 27.284 -16.848 1.00 23.98 96 GLU A N 1
ATOM 731 C CA . GLU A 1 95 ? -32.272 27.625 -18.095 1.00 25.38 96 GLU A CA 1
ATOM 732 C C . GLU A 1 95 ? -32.841 29.035 -18.005 1.00 22.63 96 GLU A C 1
ATOM 733 O O . GLU A 1 95 ? -32.618 29.823 -18.939 1.00 23.84 96 GLU A O 1
ATOM 739 N N . GLN A 1 96 ? -33.525 29.384 -16.906 1.00 23.01 97 GLN A N 1
ATOM 740 C CA . GLN A 1 96 ? -34.190 30.716 -16.778 1.00 24.09 97 GLN A CA 1
ATOM 741 C C . GLN A 1 96 ? -33.114 31.810 -16.639 1.00 23.13 97 GLN A C 1
ATOM 742 O O . GLN A 1 96 ? -33.252 32.876 -17.257 1.00 23.60 97 GLN A O 1
ATOM 748 N N . ALA A 1 97 ? -32.051 31.534 -15.899 1.00 23.29 98 ALA A N 1
ATOM 749 C CA . ALA A 1 97 ? -30.953 32.517 -15.717 1.00 21.67 98 ALA A CA 1
ATOM 750 C C . ALA A 1 97 ? -30.282 32.800 -17.077 1.00 22.99 98 ALA A C 1
ATOM 751 O O . ALA A 1 97 ? -30.000 33.978 -17.359 1.00 24.50 98 ALA A O 1
ATOM 753 N N . ASN A 1 98 ? -29.975 31.757 -17.857 1.00 23.96 99 ASN A N 1
ATOM 754 C CA . ASN A 1 98 ? -29.388 31.885 -19.217 1.00 24.80 99 ASN A CA 1
ATOM 755 C C . ASN A 1 98 ? -30.293 32.768 -20.069 1.00 24.83 99 ASN A C 1
ATOM 756 O O . ASN A 1 98 ? -29.808 33.663 -20.783 1.00 23.20 99 ASN A O 1
ATOM 761 N N . LYS A 1 99 ? -31.595 32.535 -20.005 1.00 25.46 100 LYS A N 1
ATOM 762 C CA . LYS A 1 99 ? -32.578 33.298 -20.805 1.00 26.77 100 LYS A CA 1
ATOM 763 C C . LYS A 1 99 ? -32.586 34.742 -20.351 1.00 24.67 100 LYS A C 1
ATOM 764 O O . LYS A 1 99 ? -32.647 35.608 -21.206 1.00 23.02 100 LYS A O 1
ATOM 770 N N . LEU A 1 100 ? -32.569 35.005 -19.046 1.00 22.64 101 LEU A N 1
ATOM 771 C CA . LEU A 1 100 ? -32.530 36.401 -18.562 1.00 24.39 101 LEU A CA 1
ATOM 772 C C . LEU A 1 100 ? -31.307 37.141 -19.158 1.00 21.66 101 LEU A C 1
ATOM 773 O O . LEU A 1 100 ? -31.489 38.289 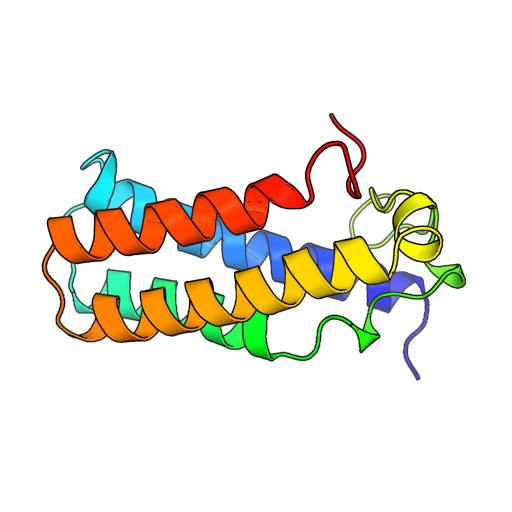-19.573 1.00 24.05 101 LEU A O 1
ATOM 778 N N . ALA A 1 101 ? -30.104 36.562 -19.095 1.00 21.55 102 ALA A N 1
ATOM 779 C CA . ALA A 1 101 ? -28.889 37.222 -19.626 1.00 22.24 102 ALA A CA 1
ATOM 780 C C . ALA A 1 101 ? -29.041 37.439 -21.152 1.00 25.63 102 ALA A C 1
ATOM 781 O O . ALA A 1 101 ? -28.709 38.539 -21.621 1.00 23.89 102 ALA A O 1
ATOM 783 N N . GLU A 1 102 ? -29.553 36.453 -21.890 1.00 27.09 103 GLU A N 1
ATOM 784 C CA . GLU A 1 102 ? -29.848 36.602 -23.351 1.00 28.71 103 GLU A CA 1
ATOM 785 C C . GLU A 1 102 ? -30.782 37.796 -23.575 1.00 25.89 103 GLU A C 1
ATOM 786 O O . GLU A 1 102 ? -30.474 38.667 -24.406 1.00 29.25 103 GLU A O 1
ATOM 792 N N . VAL A 1 103 ? -31.908 37.879 -22.868 1.00 25.73 104 VAL A N 1
ATOM 793 C CA . VAL A 1 103 ? -32.922 38.965 -23.061 1.00 26.03 104 VAL A CA 1
ATOM 794 C C . VAL A 1 103 ? -32.342 40.324 -22.635 1.00 25.43 104 VAL A C 1
ATOM 795 O O . VAL A 1 103 ? -32.644 41.360 -23.264 1.00 25.95 104 VAL A O 1
ATOM 799 N N . ALA A 1 104 ? -31.610 40.388 -21.528 1.00 25.11 105 ALA A N 1
ATOM 800 C CA . ALA A 1 104 ? -31.156 41.664 -20.934 1.00 25.78 105 ALA A CA 1
ATOM 801 C C . ALA A 1 104 ? -30.081 42.328 -21.796 1.00 27.17 105 ALA A C 1
ATOM 802 O O . ALA A 1 104 ? -29.933 43.535 -21.668 1.00 28.83 105 ALA A O 1
ATOM 804 N N . ALA A 1 105 ? -29.419 41.616 -22.711 1.00 29.02 106 ALA A N 1
ATOM 805 C CA . ALA A 1 105 ? -28.330 42.204 -23.523 1.00 32.07 106 ALA A CA 1
ATOM 806 C C . ALA A 1 105 ? -28.874 43.356 -24.394 1.00 38.44 106 ALA A C 1
ATOM 807 O O . ALA A 1 105 ? -28.333 44.481 -24.301 1.00 36.08 106 ALA A O 1
ATOM 809 N N . MET A 1 106 ? -29.982 43.157 -25.110 1.00 40.69 107 MET A N 1
ATOM 810 C CA . MET A 1 106 ? -30.600 44.239 -25.936 1.00 46.07 107 MET A CA 1
ATOM 811 C C . MET A 1 106 ? -32.116 44.377 -25.718 1.00 41.02 107 MET A C 1
ATOM 812 O O . MET A 1 106 ? -32.700 45.282 -26.321 1.00 40.05 107 MET A O 1
ATOM 817 N N . GLY A 1 107 ? -32.745 43.536 -24.901 1.00 36.33 108 GLY A N 1
ATOM 818 C CA . GLY A 1 107 ? -34.199 43.566 -24.641 1.00 34.72 108 GLY A CA 1
ATOM 819 C C . GLY A 1 107 ? -34.666 44.868 -24.013 1.00 35.10 108 GLY A C 1
ATOM 820 O O . GLY A 1 107 ? -33.893 45.571 -23.342 1.00 37.36 108 GLY A O 1
ATOM 821 N N . ASP A 1 108 ? -35.938 45.180 -24.204 1.00 34.10 109 ASP A N 1
ATOM 822 C CA . ASP A 1 108 ? -36.599 46.332 -23.573 1.00 33.39 109 ASP A CA 1
ATOM 823 C C . ASP A 1 108 ? -37.083 45.900 -22.190 1.00 29.75 109 ASP A C 1
ATOM 824 O O . ASP A 1 108 ? -36.993 44.717 -21.844 1.00 29.60 109 ASP A O 1
ATOM 829 N N . LYS A 1 109 ? -37.533 46.870 -21.420 1.00 31.38 110 LYS A N 1
ATOM 830 C CA . LYS A 1 109 ? -37.954 46.734 -20.018 1.00 34.64 110 LYS A CA 1
ATOM 831 C C . LYS A 1 109 ? -39.004 45.628 -19.888 1.00 34.94 110 LYS A C 1
ATOM 832 O O . LYS A 1 109 ? -38.932 44.854 -18.932 1.00 28.85 110 LYS A O 1
ATOM 838 N N . ASP A 1 110 ? -39.969 45.549 -20.791 1.00 31.05 111 ASP A N 1
ATOM 839 C CA . ASP A 1 110 ? -41.081 44.582 -20.635 1.00 29.29 111 ASP A CA 1
ATOM 840 C C . ASP A 1 110 ? -40.578 43.178 -20.943 1.00 27.29 111 ASP A C 1
ATOM 841 O O . ASP A 1 110 ? -41.009 42.252 -20.247 1.00 26.63 111 ASP A O 1
ATOM 846 N N . GLU A 1 111 ? -39.717 43.024 -21.940 1.00 24.00 112 GLU A N 1
ATOM 847 C CA . GLU A 1 111 ? -39.109 41.696 -22.237 1.00 25.74 112 GLU A CA 1
ATOM 848 C C . GLU A 1 111 ? -38.287 41.245 -21.020 1.00 26.07 112 GLU A C 1
ATOM 849 O O . GLU A 1 111 ? -38.391 40.070 -20.571 1.00 24.33 112 GLU A O 1
ATOM 855 N N . ILE A 1 112 ? -37.467 42.146 -20.502 1.00 25.89 113 ILE A N 1
ATOM 856 C CA . ILE A 1 112 ? -36.635 41.804 -19.312 1.00 26.89 113 ILE A CA 1
ATOM 857 C C . ILE A 1 112 ? -37.518 41.471 -18.103 1.00 27.06 113 ILE A C 1
ATOM 858 O O . ILE A 1 112 ? -37.175 40.531 -17.365 1.00 27.41 113 ILE A O 1
ATOM 863 N N . LYS A 1 113 ? -38.570 42.233 -17.857 1.00 27.30 114 LYS A N 1
ATOM 864 C CA . LYS A 1 113 ? -39.484 41.998 -16.723 1.00 26.68 114 LYS A CA 1
ATOM 865 C C . LYS A 1 113 ? -40.024 40.572 -16.811 1.00 26.73 114 LYS A C 1
ATOM 866 O O . LYS A 1 113 ? -40.077 39.883 -15.798 1.00 24.74 114 LYS A O 1
ATOM 872 N N . ALA A 1 114 ? -40.416 40.118 -17.996 1.00 26.16 115 ALA A N 1
ATOM 873 C CA . ALA A 1 114 ? -40.968 38.753 -18.175 1.00 27.67 115 ALA A CA 1
ATOM 874 C C . ALA A 1 114 ? -39.903 37.696 -17.832 1.00 29.17 115 ALA A C 1
ATOM 875 O O . ALA A 1 114 ? -40.172 36.697 -17.074 1.00 26.47 115 ALA A O 1
ATOM 877 N N . GLN A 1 115 ? -38.682 37.880 -18.339 1.00 26.02 116 GLN A N 1
ATOM 878 C CA . GLN A 1 115 ? -37.637 36.865 -18.121 1.00 28.97 116 GLN A CA 1
ATOM 879 C C . GLN A 1 115 ? -37.210 36.872 -16.646 1.00 25.73 116 GLN A C 1
ATOM 880 O O . GLN A 1 115 ? -36.943 35.789 -16.119 1.00 28.05 116 GLN A O 1
ATOM 886 N N . PHE A 1 116 ? -37.182 38.043 -16.025 1.00 26.04 117 PHE A N 1
ATOM 887 C CA . PHE A 1 116 ? -36.787 38.251 -14.620 1.00 26.72 117 PHE A CA 1
ATOM 888 C C . PHE A 1 116 ? -37.796 37.530 -13.717 1.00 28.58 117 PHE A C 1
ATOM 889 O O . PHE A 1 116 ? -37.353 36.892 -12.760 1.00 26.70 117 PHE A O 1
ATOM 897 N N . GLY A 1 117 ? -39.091 37.635 -14.030 1.00 26.96 118 GLY A N 1
ATOM 898 C CA . GLY A 1 117 ? -40.181 36.955 -13.272 1.00 28.98 118 GLY A CA 1
ATOM 899 C C . GLY A 1 117 ? -39.977 35.454 -13.255 1.00 26.96 118 GLY A C 1
ATOM 900 O O . GLY A 1 117 ? -40.133 34.845 -12.195 1.00 26.34 118 GLY A O 1
ATOM 901 N N . GLU A 1 118 ? -39.529 34.851 -14.358 1.00 25.40 119 GLU A N 1
ATOM 902 C CA . GLU A 1 118 ? -39.259 33.386 -14.421 1.00 26.89 119 GLU A CA 1
ATOM 903 C C . GLU A 1 118 ? -38.067 33.013 -13.520 1.00 25.02 119 GLU A C 1
ATOM 904 O O . GLU A 1 118 ? -38.030 31.910 -12.913 1.00 23.85 119 GLU A O 1
ATOM 910 N N . VAL A 1 119 ? -37.048 33.856 -13.509 1.00 22.20 120 VAL A N 1
ATOM 911 C CA . VAL A 1 119 ? -35.872 33.619 -12.640 1.00 23.18 120 VAL A CA 1
ATOM 912 C C . VAL A 1 119 ? -36.317 33.739 -11.173 1.00 23.44 120 VAL A C 1
ATOM 913 O O . VAL A 1 119 ? -35.936 32.867 -10.407 1.00 25.00 120 VAL A O 1
ATOM 917 N N . GLY A 1 120 ? -37.045 34.795 -10.794 1.00 25.53 121 GLY A N 1
ATOM 918 C CA . GLY A 1 120 ? -37.573 34.952 -9.418 1.00 26.22 121 GLY A CA 1
ATOM 919 C C . GLY A 1 120 ? -38.352 33.713 -8.963 1.00 30.17 121 GLY A C 1
ATOM 920 O O . GLY A 1 120 ? -38.135 33.217 -7.830 1.00 27.92 121 GLY A O 1
ATOM 921 N N . LYS A 1 121 ? -39.199 33.169 -9.822 1.00 25.73 122 LYS A N 1
ATOM 922 C CA . LYS A 1 121 ? -39.942 31.922 -9.496 1.00 27.13 122 LYS A CA 1
ATOM 923 C C . LYS A 1 121 ? -38.976 30.773 -9.258 1.00 24.75 122 LYS A C 1
ATOM 924 O O . LYS A 1 121 ? -39.256 29.941 -8.402 1.00 26.80 122 LYS A O 1
ATOM 930 N N . ALA A 1 122 ? -37.904 30.669 -10.039 1.00 22.71 123 ALA A N 1
ATOM 931 C CA . ALA A 1 122 ? -36.934 29.568 -9.940 1.00 23.52 123 ALA A CA 1
ATOM 932 C C . ALA A 1 122 ? -36.167 29.672 -8.614 1.00 25.64 123 ALA A C 1
ATOM 933 O O . ALA A 1 122 ? -35.937 28.634 -7.973 1.00 26.37 123 ALA A O 1
ATOM 935 N N . CYS A 1 123 ? -35.801 30.886 -8.212 1.00 24.69 124 CYS A N 1
ATOM 936 C CA . CYS A 1 123 ? -35.110 31.127 -6.920 1.00 24.56 124 CYS A CA 1
ATOM 937 C C . CYS A 1 123 ? -36.058 30.633 -5.796 1.00 27.75 124 CYS A C 1
ATOM 938 O O . CYS A 1 123 ? -35.607 29.861 -4.888 1.00 29.99 124 CYS A O 1
ATOM 941 N N . LYS A 1 124 ? -37.320 31.081 -5.849 1.00 26.32 125 LYS A N 1
ATOM 942 C CA . LYS A 1 124 ? -38.345 30.819 -4.791 1.00 29.33 125 LYS A CA 1
ATOM 943 C C . LYS A 1 124 ? -38.653 29.326 -4.672 1.00 27.20 125 LYS A C 1
ATOM 944 O O . LYS A 1 124 ? -38.934 28.893 -3.535 1.00 27.64 125 LYS A O 1
ATOM 950 N N . ALA A 1 125 ? -38.593 28.566 -5.758 1.00 27.04 126 ALA A N 1
ATOM 951 C CA . ALA A 1 125 ? -38.875 27.116 -5.754 1.00 30.79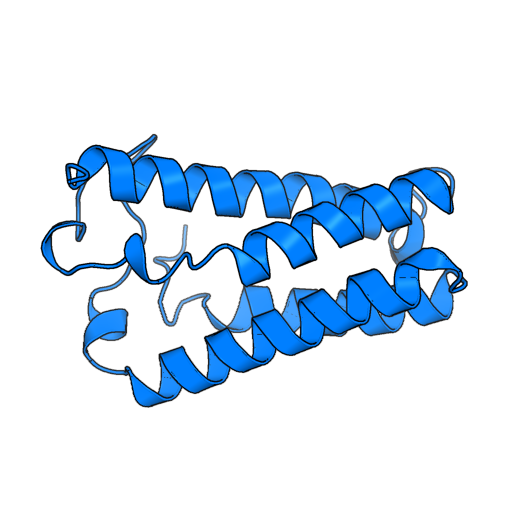 126 ALA A CA 1
ATOM 952 C C . ALA A 1 125 ? -37.983 26.376 -4.727 1.00 31.98 126 ALA A C 1
ATOM 953 O O . ALA A 1 125 ? -38.469 25.362 -4.219 1.00 29.70 126 ALA A O 1
ATOM 955 N N . CYS A 1 126 ? -36.761 26.804 -4.380 1.00 39.37 127 CYS A N 1
ATOM 956 C CA . CYS A 1 126 ? -35.970 26.208 -3.224 1.00 38.76 127 CYS A CA 1
ATOM 957 C C . CYS A 1 126 ? -36.486 26.604 -1.812 1.00 51.28 127 CYS A C 1
ATOM 958 O O . CYS A 1 126 ? -36.172 25.893 -0.846 1.00 52.16 127 CYS A O 1
ATOM 961 N N . HIS A 1 127 ? -37.388 27.574 -1.653 1.00 43.88 128 HIS A N 1
ATOM 962 C CA . HIS A 1 127 ? -37.858 28.044 -0.332 1.00 47.67 128 HIS A CA 1
ATOM 963 C C . HIS A 1 127 ? -38.790 27.016 0.313 1.00 52.85 1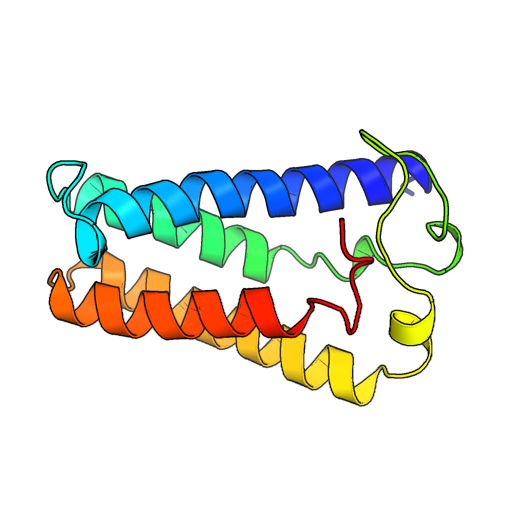28 HIS A C 1
ATOM 964 O O . HIS A 1 127 ? -39.594 26.318 -0.417 1.00 37.98 128 HIS A O 1
ATOM 971 N N . GLU A 1 128 ? -38.680 26.968 1.649 1.00 53.00 129 GLU A N 1
ATOM 972 C CA . GLU A 1 128 ? -39.394 26.055 2.582 1.00 51.36 129 GLU A CA 1
ATOM 973 C C . GLU A 1 128 ? -38.998 24.618 2.248 1.00 50.21 129 GLU A C 1
ATOM 974 O O . GLU A 1 128 ? -38.693 23.887 3.219 1.00 49.38 129 GLU A O 1
ATOM 980 N N . LYS A 1 129 ? -38.989 24.257 0.946 1.00 44.90 130 LYS A N 1
ATOM 981 C CA . LYS A 1 129 ? -38.486 22.943 0.433 1.00 43.20 130 LYS A CA 1
ATOM 982 C C . LYS A 1 129 ? -37.059 22.663 0.851 1.00 31.95 130 LYS A C 1
ATOM 983 O O . LYS A 1 129 ? -36.897 21.669 1.515 1.00 34.48 130 LYS A O 1
ATOM 989 N N . PHE A 1 130 ? -36.058 23.445 0.416 1.00 29.29 131 PHE A N 1
ATOM 990 C CA . PHE A 1 130 ? -34.646 23.077 0.705 1.00 28.17 131 PHE A CA 1
ATOM 991 C C . PHE A 1 130 ? -33.940 24.099 1.589 1.00 26.75 131 PHE A C 1
ATOM 992 O O . PHE A 1 130 ? -32.847 23.795 2.042 1.00 25.91 131 PHE A O 1
ATOM 1000 N N . ARG A 1 131 ? -34.537 25.263 1.815 1.00 28.04 132 ARG A N 1
ATOM 1001 C CA . ARG A 1 131 ? -33.939 26.296 2.688 1.00 30.58 132 ARG A CA 1
ATOM 1002 C C . ARG A 1 131 ? -34.836 26.532 3.906 1.00 29.43 132 ARG A C 1
ATOM 1003 O O . ARG A 1 131 ? -36.035 26.819 3.722 1.00 27.40 132 ARG A O 1
ATOM 1011 N N . GLU A 1 132 ? -34.267 26.446 5.100 1.00 28.88 133 GLU A N 1
ATOM 1012 C CA . GLU A 1 132 ? -35.019 26.756 6.355 1.00 34.38 133 GLU A CA 1
ATOM 1013 C C . GLU A 1 132 ? -35.626 28.167 6.282 1.00 36.91 133 GLU A C 1
ATOM 1014 O O . GLU A 1 132 ? -34.924 29.088 5.827 1.00 34.31 133 GLU A O 1
ATOM 1020 N N . GLU A 1 133 ? -36.886 28.367 6.700 1.00 39.77 134 GLU A N 1
ATOM 1021 C CA . GLU A 1 133 ? -37.520 29.715 6.687 1.00 48.18 134 GLU A CA 1
ATOM 1022 C C . GLU A 1 133 ? -36.962 30.523 7.864 1.00 51.70 134 GLU A C 1
ATOM 1023 O O . GLU A 1 133 ? -36.343 29.912 8.750 1.00 51.28 134 GLU A O 1
ATOM 1029 N N . GLU A 1 134 ? -37.124 31.846 7.822 1.00 64.59 135 GLU A N 1
ATOM 1030 C CA . GLU A 1 134 ? -36.652 32.816 8.853 1.00 79.07 135 GLU A CA 1
ATOM 1031 C C . GLU A 1 134 ? -37.518 34.085 8.809 1.00 76.34 135 GLU A C 1
ATOM 1032 O O . GLU A 1 134 ? -38.643 34.098 9.295 1.00 77.61 135 GLU A O 1
#

B-factor: mean 35.85, std 14.63, range [18.51, 110.85]

Organism: Hydrogenophilus thermoluteolus (NCBI:txid297)

Nearest PDB structures (foldseek):
  5b3i-assembly2_C  TM=9.982E-01  e=1.610E-18  Hydrogenophilus thermoluteolus
  1bbh-assembly1_A  TM=9.554E-01  e=3.438E-11  Allochromatium vinosum
  3vrc-assembly1_B  TM=9.429E-01  e=5.486E-11  Thermochromatium tepidum
  3vrc-assembly1_A  TM=9.212E-01  e=4.858E-10  Thermochromatium tepidum
  1cpr-assembly1_A  TM=8.953E-01  e=1.323E-04  Rhodobacter capsulatus

Secondary structure (DSSP, 8-state):
---HHHHHHHHHHHHHHHHHHHHHHHHHHTS--S---HHHHHHHHHHHHHHHTS-GGGG--GGGTT-BSSSB--B-GGGGT-HHHHHHHHHHHHHHHHHHHHHHHH--HHHHHHHHHHHHHHHHHTBTTTB---

Sequence (134 aa):
ALKPEDKVKFRQASYTTMAWNMGKIKAMVVDGTMPFSQTQVSAAANVIAAIANSGMMGALYSPDTLGVVGFKKSRLKENFFQEQDEVRKIATNFVEQANKLAEVAAMGDKDEIKAQFGEVGKACKACHEKFREEE